Protein AF-A0A938QRJ6-F1 (afdb_monomer_lite)

Radius of gyration: 15.46 Å; chains: 1; bounding box: 33×39×30 Å

Structure (mmCIF, N/CA/C/O backbone):
data_AF-A0A938QRJ6-F1
#
_entry.id   AF-A0A938QRJ6-F1
#
loop_
_atom_site.group_PDB
_atom_site.id
_atom_site.type_symbol
_atom_site.label_atom_id
_atom_site.label_alt_id
_atom_site.label_comp_id
_atom_site.label_asym_id
_atom_site.label_entity_id
_atom_site.label_seq_id
_atom_site.pdbx_PDB_ins_code
_atom_site.Cartn_x
_atom_site.Cartn_y
_atom_site.Cartn_z
_atom_site.occupancy
_atom_site.B_iso_or_equiv
_atom_site.auth_seq_id
_atom_site.auth_comp_id
_atom_site.auth_asym_id
_atom_site.auth_atom_id
_atom_site.pdbx_PDB_model_num
ATOM 1 N N . MET A 1 1 ? -15.909 13.530 4.028 1.00 59.59 1 MET A N 1
ATOM 2 C CA . MET A 1 1 ? -15.372 12.147 3.968 1.00 59.59 1 MET A CA 1
ATOM 3 C C . MET A 1 1 ? -14.924 11.546 5.306 1.00 59.59 1 MET A C 1
ATOM 5 O O . MET A 1 1 ? -15.149 10.358 5.487 1.00 59.59 1 MET A O 1
ATOM 9 N N . LYS A 1 2 ? -14.351 12.301 6.263 1.00 68.06 2 LYS A N 1
ATOM 10 C CA . LYS A 1 2 ? -13.821 11.722 7.524 1.00 68.06 2 LYS A CA 1
ATOM 11 C C . LYS A 1 2 ? -14.842 10.917 8.352 1.00 68.06 2 LYS A C 1
ATOM 13 O O . LYS A 1 2 ? -14.496 9.865 8.871 1.00 68.06 2 LYS A O 1
ATOM 18 N N . ARG A 1 3 ? -16.102 11.373 8.438 1.00 79.38 3 ARG A N 1
ATOM 19 C CA . ARG A 1 3 ? -17.154 10.702 9.230 1.00 79.38 3 ARG A CA 1
ATOM 20 C C . ARG A 1 3 ? -17.559 9.340 8.658 1.00 79.38 3 ARG A C 1
ATOM 22 O O . ARG A 1 3 ? -17.553 8.366 9.393 1.00 79.38 3 ARG A O 1
ATOM 29 N N . ALA A 1 4 ? -17.837 9.259 7.355 1.00 86.75 4 ALA A N 1
ATOM 30 C CA . ALA A 1 4 ? -18.230 8.004 6.707 1.00 86.75 4 ALA A CA 1
ATOM 31 C C . ALA A 1 4 ? -17.131 6.931 6.804 1.00 86.75 4 ALA A C 1
ATOM 33 O O . ALA A 1 4 ? -17.421 5.784 7.130 1.00 86.75 4 ALA A O 1
ATOM 34 N N . PHE A 1 5 ? -15.868 7.324 6.601 1.00 86.12 5 PHE A N 1
ATOM 35 C CA . PHE A 1 5 ? -14.719 6.432 6.764 1.00 86.12 5 PHE A CA 1
ATOM 36 C C . PHE A 1 5 ? -14.573 5.942 8.212 1.00 86.12 5 PHE A C 1
ATOM 38 O O . PHE A 1 5 ? -14.490 4.742 8.443 1.00 86.12 5 PHE A O 1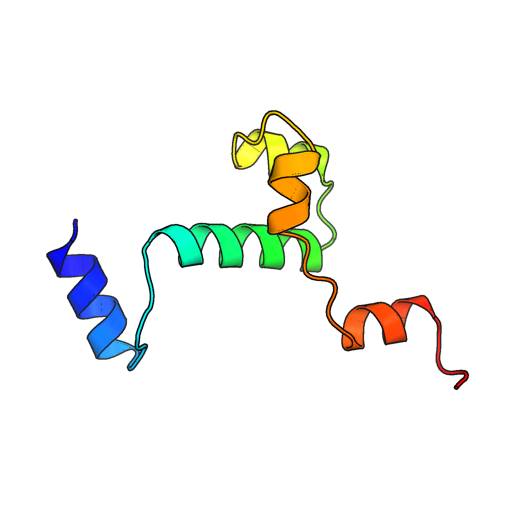
ATOM 45 N N . ALA A 1 6 ? -14.644 6.845 9.197 1.00 84.19 6 ALA A N 1
ATOM 46 C CA . ALA A 1 6 ? -14.575 6.469 10.610 1.00 84.19 6 ALA A CA 1
ATOM 47 C C . ALA A 1 6 ? -15.721 5.527 11.027 1.00 84.19 6 ALA A C 1
ATOM 49 O O . ALA A 1 6 ? -15.498 4.563 11.757 1.00 84.19 6 ALA A O 1
ATOM 50 N N . THR A 1 7 ? -16.943 5.759 10.535 1.00 89.00 7 THR A N 1
A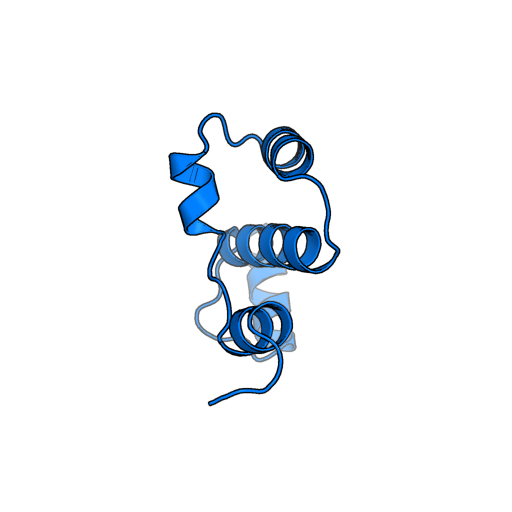TOM 51 C CA . THR A 1 7 ? -18.082 4.861 10.764 1.00 89.00 7 THR A CA 1
ATOM 52 C C . THR A 1 7 ? -17.859 3.488 10.129 1.00 89.00 7 THR A C 1
ATOM 54 O O . THR A 1 7 ? -18.173 2.481 10.760 1.00 89.00 7 THR A O 1
ATOM 57 N N . ALA A 1 8 ? -17.302 3.425 8.916 1.00 89.00 8 ALA A N 1
ATOM 58 C CA . ALA A 1 8 ? -16.966 2.162 8.262 1.00 89.00 8 ALA A CA 1
ATOM 59 C C . ALA A 1 8 ? -15.898 1.381 9.048 1.00 89.00 8 ALA A C 1
ATOM 61 O O . ALA A 1 8 ? -16.115 0.207 9.340 1.00 89.00 8 ALA A O 1
ATOM 62 N N . CYS A 1 9 ? -14.815 2.038 9.484 1.00 89.06 9 CYS A N 1
ATOM 63 C CA . CYS A 1 9 ? -13.791 1.417 10.332 1.00 89.06 9 CYS A CA 1
ATOM 64 C C . CYS A 1 9 ? -14.383 0.892 11.648 1.00 89.06 9 CYS A C 1
ATOM 66 O O . CYS A 1 9 ? -14.105 -0.240 12.036 1.00 89.06 9 CYS A O 1
ATOM 68 N N . LYS A 1 10 ? -15.269 1.671 12.294 1.00 89.12 10 LYS A N 1
ATOM 69 C CA . LYS A 1 10 ? -15.961 1.254 13.525 1.00 89.12 10 LYS A CA 1
ATOM 70 C C . LYS A 1 10 ? -16.844 0.024 13.304 1.00 89.12 10 LYS A C 1
ATOM 72 O O . LYS A 1 10 ? -16.852 -0.867 14.143 1.00 89.12 10 LYS A O 1
ATOM 77 N N . ARG A 1 11 ? -17.577 -0.038 12.187 1.00 92.94 11 ARG A N 1
ATOM 78 C CA . ARG A 1 11 ? -18.425 -1.191 11.825 1.00 92.94 11 ARG A CA 1
ATOM 79 C C . ARG A 1 11 ? -17.611 -2.446 11.517 1.00 92.94 11 ARG A C 1
ATOM 81 O O . ARG A 1 11 ? -18.069 -3.539 11.814 1.00 92.94 11 ARG A O 1
ATOM 88 N N . ALA A 1 12 ? -16.431 -2.282 10.926 1.00 91.31 12 ALA A N 1
ATOM 89 C CA . ALA A 1 12 ? -15.511 -3.372 10.623 1.00 91.31 12 ALA A CA 1
ATOM 90 C C . ALA A 1 12 ? -14.615 -3.765 11.817 1.00 91.31 12 ALA A C 1
ATOM 92 O O . ALA A 1 12 ? -13.769 -4.642 11.672 1.00 91.31 12 ALA A O 1
ATOM 93 N N . SER A 1 13 ? -14.775 -3.123 12.984 1.00 92.25 13 SER A N 1
ATOM 94 C CA . SER A 1 13 ? -13.937 -3.330 14.177 1.00 92.25 13 SER A CA 1
ATOM 95 C C . SER A 1 13 ? -12.434 -3.123 13.936 1.00 92.25 13 SER A C 1
ATOM 97 O O . SER A 1 13 ? -11.601 -3.726 14.611 1.00 92.25 13 SER A O 1
ATOM 99 N N . ILE A 1 14 ? -12.074 -2.246 12.995 1.00 88.69 14 ILE A N 1
ATOM 100 C CA . ILE A 1 14 ? -10.681 -1.938 12.659 1.00 88.69 14 ILE A CA 1
ATOM 101 C C . ILE A 1 14 ? -10.216 -0.747 13.504 1.00 88.69 14 ILE A C 1
ATOM 103 O O . ILE A 1 14 ? -10.840 0.318 13.490 1.00 88.69 14 ILE A O 1
ATOM 107 N N . LYS A 1 15 ? -9.108 -0.927 14.230 1.00 86.62 15 LYS A N 1
ATOM 108 C CA . LYS A 1 15 ? -8.431 0.125 15.005 1.00 86.62 15 LYS A CA 1
ATOM 109 C C . LYS A 1 15 ? -7.218 0.652 14.234 1.00 86.62 15 LYS A C 1
ATOM 111 O O . LYS A 1 15 ? -6.644 -0.082 13.438 1.00 86.62 15 LYS A O 1
ATOM 116 N N . ASP A 1 16 ? -6.872 1.918 14.459 1.00 83.44 16 ASP A N 1
ATOM 117 C CA . ASP A 1 16 ? -5.668 2.575 13.922 1.00 83.44 16 ASP A CA 1
ATOM 118 C C . ASP A 1 16 ? -5.488 2.476 12.396 1.00 83.44 16 ASP A C 1
ATOM 120 O O . ASP A 1 16 ? -4.381 2.334 11.888 1.00 83.44 16 ASP A O 1
ATOM 124 N N . PHE A 1 17 ? -6.594 2.581 11.652 1.00 85.31 17 PHE A N 1
ATOM 125 C CA . PHE A 1 17 ? -6.602 2.518 10.191 1.00 85.31 17 PHE A CA 1
ATOM 126 C C . PHE A 1 17 ? -6.896 3.879 9.567 1.00 85.31 17 PHE A C 1
ATOM 128 O O . PHE A 1 17 ? -7.883 4.551 9.889 1.00 85.31 17 PHE A O 1
ATOM 135 N N . THR A 1 18 ? -6.037 4.277 8.639 1.00 87.44 18 THR A N 1
ATOM 136 C CA . THR A 1 18 ? -6.103 5.541 7.915 1.00 87.44 18 THR A CA 1
ATOM 137 C C . THR A 1 18 ? -6.546 5.319 6.474 1.00 87.44 18 THR A C 1
ATOM 139 O O . THR A 1 18 ? -6.472 4.227 5.918 1.00 87.44 18 THR A O 1
ATOM 142 N N . PHE A 1 19 ? -6.990 6.386 5.810 1.00 83.44 19 PHE A N 1
ATOM 143 C CA . PHE A 1 19 ? -7.377 6.292 4.401 1.00 83.44 19 PHE A CA 1
ATOM 144 C C . PHE A 1 19 ? -6.199 5.881 3.495 1.00 83.44 19 PHE A C 1
ATOM 146 O O . PHE A 1 19 ? -6.403 5.276 2.445 1.00 83.44 19 PHE A O 1
ATOM 153 N N . HIS A 1 20 ? -4.961 6.172 3.909 1.00 86.00 20 HIS A N 1
ATOM 154 C CA . HIS A 1 20 ? -3.753 5.783 3.185 1.00 86.00 20 HIS A CA 1
ATOM 155 C C . HIS A 1 20 ? -3.545 4.259 3.166 1.00 86.00 20 HIS A C 1
ATOM 157 O O . HIS A 1 20 ? -3.022 3.712 2.196 1.00 86.00 20 HIS A O 1
ATOM 163 N N . ASP A 1 21 ? -4.031 3.548 4.181 1.00 85.19 21 ASP A N 1
ATOM 164 C CA . ASP A 1 21 ? -3.883 2.096 4.279 1.00 85.19 21 ASP A CA 1
ATOM 165 C C . ASP A 1 21 ? -4.733 1.349 3.238 1.00 85.19 21 ASP A C 1
ATOM 167 O O . ASP A 1 21 ? -4.366 0.261 2.785 1.00 85.19 21 ASP A O 1
ATOM 171 N N . LEU A 1 22 ? -5.815 1.968 2.744 1.00 88.19 22 LEU A N 1
ATOM 172 C CA . LEU A 1 22 ? -6.566 1.455 1.591 1.00 88.19 22 LEU A CA 1
ATOM 173 C C . LEU A 1 22 ? -5.702 1.424 0.330 1.00 88.19 22 LEU A C 1
ATOM 175 O O . LEU A 1 22 ? -5.734 0.455 -0.427 1.00 88.19 22 LEU A O 1
ATOM 179 N N . ARG A 1 23 ? -4.895 2.468 0.117 1.00 86.88 23 ARG A N 1
ATOM 180 C CA . ARG A 1 23 ? -3.966 2.538 -1.012 1.00 86.88 23 ARG A CA 1
ATOM 181 C C . ARG A 1 23 ? -2.874 1.479 -0.884 1.00 86.88 23 ARG A C 1
ATOM 183 O O . ARG A 1 23 ? -2.554 0.834 -1.880 1.00 86.88 23 ARG A O 1
ATOM 190 N N . HIS A 1 24 ? -2.354 1.257 0.325 1.00 85.81 24 HIS A N 1
ATOM 191 C CA . HIS A 1 24 ? -1.432 0.148 0.581 1.00 85.81 24 HIS A CA 1
ATOM 192 C C . HIS A 1 24 ? -2.053 -1.206 0.246 1.00 85.81 24 HIS A C 1
ATOM 194 O O . HIS A 1 24 ? -1.447 -2.004 -0.468 1.00 85.81 24 HIS A O 1
ATOM 200 N N . THR A 1 25 ? -3.280 -1.431 0.708 1.00 88.00 25 THR A N 1
ATOM 201 C CA . THR A 1 25 ? -4.005 -2.684 0.482 1.00 88.00 25 THR A CA 1
ATOM 202 C C . THR A 1 25 ? -4.245 -2.924 -1.010 1.00 88.00 25 THR A C 1
ATOM 204 O O . THR A 1 25 ? -3.974 -4.015 -1.506 1.00 88.00 25 THR A O 1
ATOM 207 N N . ALA A 1 26 ? -4.677 -1.899 -1.752 1.00 89.31 26 ALA A N 1
ATOM 208 C CA . ALA A 1 26 ? -4.908 -1.996 -3.192 1.00 89.31 26 ALA A CA 1
ATOM 209 C C . ALA A 1 26 ? -3.629 -2.348 -3.968 1.00 89.31 26 ALA A C 1
ATOM 211 O O . ALA A 1 26 ? -3.634 -3.278 -4.773 1.00 89.31 26 ALA A O 1
ATOM 212 N N . VAL A 1 27 ? -2.517 -1.658 -3.685 1.00 88.00 27 VAL A N 1
ATOM 213 C CA . VAL A 1 27 ? -1.225 -1.925 -4.337 1.00 88.00 27 VAL A CA 1
ATOM 214 C C . VAL A 1 27 ? -0.735 -3.343 -4.048 1.00 88.00 27 VAL A C 1
ATOM 216 O O . VAL A 1 27 ? -0.306 -4.040 -4.968 1.00 88.00 27 VAL A O 1
ATOM 219 N N . ASN A 1 28 ? -0.820 -3.787 -2.792 1.00 86.00 28 ASN A N 1
ATOM 220 C CA . ASN A 1 28 ? -0.395 -5.131 -2.414 1.00 86.00 28 ASN A CA 1
ATOM 221 C C . ASN A 1 28 ? -1.265 -6.211 -3.076 1.00 86.00 28 ASN A C 1
ATOM 223 O O . ASN A 1 28 ? -0.733 -7.198 -3.575 1.00 86.00 28 ASN A O 1
ATOM 227 N N . ASN A 1 29 ? -2.583 -6.007 -3.153 1.00 87.50 29 ASN A N 1
ATOM 228 C CA . ASN A 1 29 ? -3.486 -6.934 -3.837 1.00 87.50 29 ASN A CA 1
ATOM 229 C C . ASN A 1 29 ? -3.181 -7.034 -5.335 1.00 87.50 29 ASN A C 1
ATOM 231 O O . ASN A 1 29 ? -3.153 -8.136 -5.875 1.00 87.50 29 ASN A O 1
ATOM 235 N N . TRP A 1 30 ? -2.901 -5.915 -6.008 1.00 88.38 30 TRP A N 1
ATOM 236 C CA . TRP A 1 30 ? -2.539 -5.954 -7.426 1.00 88.38 30 TRP A CA 1
ATOM 237 C C . TRP A 1 30 ? -1.199 -6.643 -7.673 1.00 88.38 30 TRP A C 1
ATOM 239 O O . TRP A 1 30 ? -1.061 -7.400 -8.631 1.00 88.38 30 TRP A O 1
ATOM 249 N N . ARG A 1 31 ? -0.230 -6.443 -6.778 1.00 85.44 31 ARG A N 1
ATOM 250 C CA . ARG A 1 31 ? 1.033 -7.179 -6.821 1.00 85.44 31 ARG A CA 1
ATOM 251 C C . ARG A 1 31 ? 0.816 -8.685 -6.657 1.00 85.44 31 ARG A C 1
ATOM 253 O O . ARG A 1 31 ? 1.381 -9.459 -7.419 1.00 85.44 31 ARG A O 1
ATOM 260 N N . LEU A 1 32 ? -0.012 -9.091 -5.693 1.00 82.56 32 LEU A N 1
ATOM 261 C CA . LEU A 1 32 ? -0.343 -10.499 -5.437 1.00 82.56 32 LEU A CA 1
ATOM 262 C C . LEU A 1 32 ? -1.050 -11.168 -6.618 1.00 82.56 32 LEU A C 1
ATOM 264 O O . LEU A 1 32 ? -0.870 -12.357 -6.847 1.00 82.56 32 LEU A O 1
ATOM 268 N N . GLN A 1 33 ? -1.833 -10.406 -7.380 1.00 86.88 33 GLN A N 1
ATOM 269 C CA . GLN A 1 33 ? -2.459 -10.868 -8.620 1.00 86.88 33 GLN A CA 1
ATOM 270 C C . GLN A 1 33 ? -1.474 -10.977 -9.798 1.00 86.88 33 GLN A C 1
ATOM 272 O O . GLN A 1 33 ? -1.874 -11.410 -10.875 1.00 86.88 33 GLN A O 1
ATOM 277 N N . GLY A 1 34 ? -0.208 -10.587 -9.618 1.00 82.94 34 GLY A N 1
ATOM 278 C CA . GLY A 1 34 ? 0.818 -10.659 -10.657 1.00 82.94 34 GLY A CA 1
ATOM 279 C C . GLY A 1 34 ? 0.733 -9.546 -11.703 1.00 82.94 34 GLY A C 1
ATOM 280 O O . GLY A 1 34 ? 1.282 -9.698 -12.792 1.00 82.94 34 GLY A O 1
ATOM 281 N N . HIS A 1 35 ? 0.052 -8.430 -11.410 1.00 85.31 35 HIS A N 1
ATOM 282 C CA . HIS A 1 35 ? 0.036 -7.287 -12.329 1.00 85.31 35 HIS A CA 1
ATOM 283 C C . HIS A 1 35 ? 1.425 -6.661 -12.451 1.00 85.31 35 HIS A C 1
ATOM 285 O O . HIS A 1 35 ? 2.187 -6.588 -11.487 1.00 85.31 35 HIS A O 1
ATOM 291 N N . ASP A 1 36 ? 1.722 -6.144 -13.642 1.00 87.12 36 ASP A N 1
ATOM 292 C CA . ASP A 1 36 ? 2.982 -5.460 -13.913 1.00 87.12 36 ASP A CA 1
ATOM 293 C C . ASP A 1 36 ? 3.170 -4.218 -13.021 1.00 87.12 36 ASP A C 1
ATOM 295 O O . ASP A 1 36 ? 2.274 -3.379 -12.860 1.00 87.12 36 ASP A O 1
ATOM 299 N N . TYR A 1 37 ? 4.378 -4.077 -12.475 1.00 85.38 37 TYR A N 1
ATOM 300 C CA . TYR A 1 37 ? 4.741 -3.004 -11.559 1.00 85.38 37 TYR A CA 1
ATOM 301 C C . TYR A 1 37 ? 4.594 -1.621 -12.196 1.00 85.38 37 TYR A C 1
ATOM 303 O O . TYR A 1 37 ? 4.126 -0.696 -11.530 1.00 85.38 37 TYR A O 1
ATOM 311 N N . PHE A 1 38 ? 4.924 -1.465 -13.482 1.00 86.81 38 PHE A N 1
ATOM 312 C CA . PHE A 1 38 ? 4.795 -0.173 -14.161 1.00 86.81 38 PHE A CA 1
ATOM 313 C C . PHE A 1 38 ? 3.332 0.237 -14.328 1.00 86.81 38 PHE A C 1
ATOM 315 O O . PHE A 1 38 ? 2.992 1.403 -14.113 1.00 86.81 38 PHE A O 1
ATOM 322 N N . ARG A 1 39 ? 2.443 -0.722 -14.615 1.00 88.31 39 ARG A N 1
ATOM 323 C CA . ARG A 1 39 ? 0.992 -0.481 -14.664 1.00 88.31 39 ARG A CA 1
ATOM 324 C C . ARG A 1 39 ? 0.438 -0.068 -13.307 1.00 88.31 39 ARG A C 1
ATOM 326 O O . ARG A 1 39 ? -0.296 0.915 -13.225 1.00 88.31 39 ARG A O 1
ATOM 333 N N . ILE A 1 40 ? 0.830 -0.764 -12.239 1.00 88.00 40 ILE A N 1
ATOM 334 C CA . ILE A 1 40 ? 0.421 -0.403 -10.877 1.00 88.00 40 ILE A CA 1
ATOM 335 C C . ILE A 1 40 ? 0.921 1.003 -10.522 1.00 88.00 40 ILE A C 1
ATOM 337 O O . ILE A 1 40 ? 0.173 1.809 -9.965 1.00 88.00 40 ILE A O 1
ATOM 341 N N . MET A 1 41 ? 2.174 1.327 -10.843 1.00 88.88 41 MET A N 1
ATOM 342 C CA . MET A 1 41 ? 2.753 2.645 -10.581 1.00 88.88 41 MET A CA 1
ATOM 343 C C . MET A 1 41 ? 2.037 3.758 -11.347 1.00 88.88 41 MET A C 1
ATOM 345 O O . MET A 1 41 ? 1.739 4.789 -10.745 1.00 88.88 41 MET A O 1
ATOM 349 N N . ALA A 1 42 ? 1.699 3.539 -12.619 1.00 88.94 42 ALA A N 1
ATOM 350 C CA . ALA A 1 42 ? 0.917 4.480 -13.416 1.00 88.94 42 ALA A CA 1
ATOM 351 C C . ALA A 1 42 ? -0.491 4.682 -12.832 1.00 88.94 42 ALA A C 1
ATOM 353 O O . ALA A 1 42 ? -0.908 5.819 -12.629 1.00 88.94 42 ALA A O 1
ATOM 354 N N . ALA A 1 43 ? -1.183 3.594 -12.474 1.00 88.19 43 ALA A N 1
ATOM 355 C CA . ALA A 1 43 ? -2.526 3.645 -11.891 1.00 88.19 43 ALA A CA 1
ATOM 356 C C . ALA A 1 43 ? -2.548 4.339 -10.522 1.00 88.19 43 ALA A C 1
ATOM 358 O O . ALA A 1 43 ? -3.492 5.044 -10.174 1.00 88.19 43 ALA A O 1
ATOM 359 N N . THR A 1 44 ?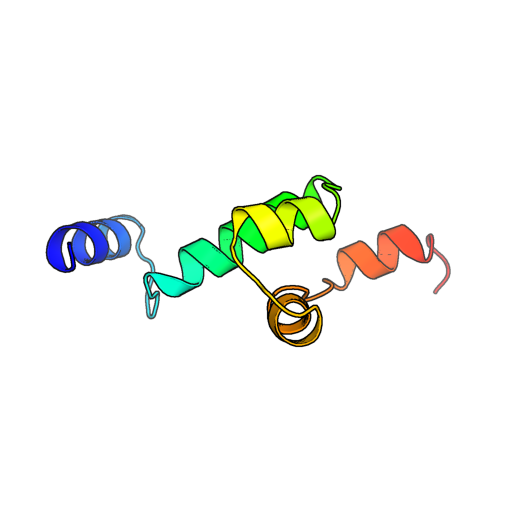 -1.496 4.148 -9.729 1.00 86.31 44 THR A N 1
ATOM 360 C CA . THR A 1 44 ? -1.386 4.780 -8.415 1.00 86.31 44 THR A CA 1
ATOM 361 C C . THR A 1 44 ? -0.801 6.192 -8.484 1.00 86.31 44 THR A C 1
ATOM 363 O O . THR A 1 44 ? -1.063 6.990 -7.587 1.00 86.31 44 THR A O 1
ATOM 366 N N . GLY A 1 45 ? 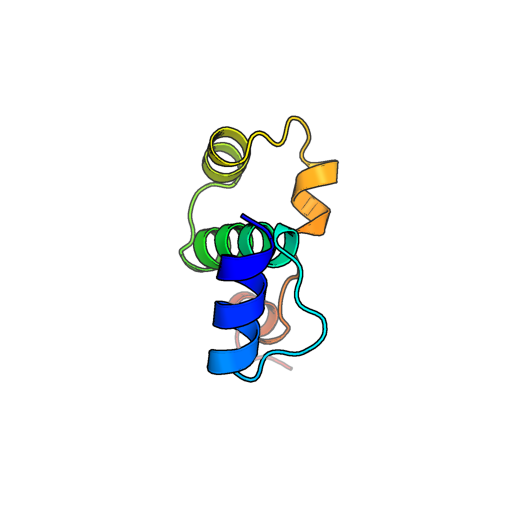-0.059 6.554 -9.528 1.00 87.50 45 GLY A N 1
ATOM 367 C CA . GLY A 1 45 ? 0.630 7.844 -9.643 1.00 87.50 45 GLY A CA 1
ATOM 368 C C . GLY A 1 45 ? 1.994 7.880 -8.943 1.00 87.50 45 GLY A C 1
ATOM 369 O O . GLY A 1 45 ? 2.462 8.944 -8.535 1.00 87.50 45 GLY A O 1
ATOM 370 N N . HIS A 1 46 ? 2.645 6.728 -8.762 1.00 86.62 46 HIS A N 1
ATOM 371 C CA . HIS A 1 46 ? 4.015 6.668 -8.254 1.00 86.62 46 HIS A CA 1
ATOM 372 C C . HIS A 1 46 ? 5.009 7.005 -9.369 1.00 86.62 46 HIS A C 1
ATOM 374 O O . HIS A 1 46 ? 5.154 6.255 -10.328 1.00 86.62 46 HIS A O 1
ATOM 380 N N . LYS A 1 47 ? 5.735 8.118 -9.218 1.00 83.19 47 LYS A N 1
ATOM 381 C CA . LYS A 1 47 ? 6.731 8.568 -10.208 1.00 83.19 47 LYS A CA 1
ATOM 382 C C . LYS A 1 47 ? 8.037 7.775 -10.172 1.00 83.19 47 LYS A C 1
ATOM 384 O O . LYS A 1 47 ? 8.731 7.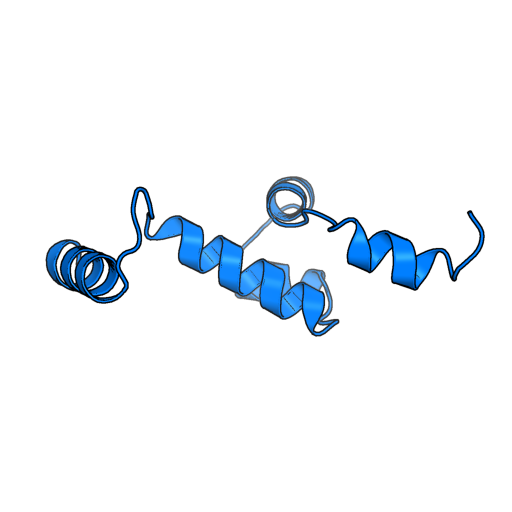699 -11.177 1.00 83.19 47 LYS A O 1
ATOM 389 N N . THR A 1 48 ? 8.398 7.215 -9.018 1.00 83.81 48 THR A N 1
ATOM 390 C CA . THR A 1 48 ? 9.671 6.509 -8.835 1.00 83.81 48 THR A CA 1
ATOM 391 C C . THR A 1 48 ? 9.469 5.151 -8.183 1.00 83.81 48 THR A C 1
ATOM 393 O O . THR A 1 48 ? 8.624 4.971 -7.301 1.00 83.81 48 THR A O 1
ATOM 396 N N . MET A 1 49 ? 10.304 4.192 -8.589 1.00 80.88 49 MET A N 1
ATOM 397 C CA . MET A 1 49 ? 10.295 2.841 -8.030 1.00 80.88 49 MET A CA 1
ATOM 398 C C . MET A 1 49 ? 10.654 2.846 -6.536 1.00 80.88 49 MET A C 1
ATOM 400 O O . MET A 1 49 ? 10.178 2.014 -5.773 1.00 80.88 49 MET A O 1
ATOM 404 N N . THR A 1 50 ? 11.440 3.823 -6.080 1.00 82.19 50 THR A N 1
ATOM 405 C CA . THR A 1 50 ? 11.786 3.998 -4.662 1.00 82.19 50 THR A CA 1
ATOM 406 C C . THR A 1 50 ? 10.554 4.233 -3.788 1.00 82.19 50 THR A C 1
ATOM 408 O O . THR A 1 50 ? 10.472 3.689 -2.689 1.00 82.19 50 THR A O 1
ATOM 411 N N . VAL A 1 51 ? 9.571 5.000 -4.274 1.00 79.81 51 VAL A N 1
ATOM 412 C CA . VAL A 1 51 ? 8.301 5.195 -3.557 1.00 79.81 51 VAL A CA 1
ATOM 413 C C . VAL A 1 51 ? 7.475 3.913 -3.598 1.00 79.81 51 VAL A C 1
ATOM 415 O O . VAL A 1 51 ? 6.922 3.518 -2.575 1.00 79.81 51 VAL A O 1
ATOM 418 N N . PHE A 1 52 ? 7.456 3.225 -4.742 1.00 81.56 52 PHE A N 1
ATOM 419 C CA . PHE A 1 52 ? 6.739 1.962 -4.904 1.00 81.56 52 PHE A CA 1
ATOM 420 C C . PHE A 1 52 ? 7.266 0.847 -3.985 1.00 81.56 52 PHE A C 1
ATOM 422 O O . PHE A 1 52 ? 6.479 0.106 -3.404 1.00 81.56 52 PHE A O 1
ATOM 429 N N . LYS A 1 53 ? 8.585 0.769 -3.763 1.00 79.62 53 LYS A N 1
ATOM 430 C CA . LYS A 1 53 ? 9.208 -0.219 -2.863 1.00 79.62 53 LYS A CA 1
ATOM 431 C C . LYS A 1 53 ? 8.644 -0.188 -1.438 1.00 79.62 53 LYS A C 1
ATOM 433 O O . LYS A 1 53 ? 8.601 -1.232 -0.801 1.00 79.62 53 LYS A O 1
ATOM 438 N N . ARG A 1 54 ? 8.138 0.957 -0.959 1.00 74.94 54 ARG A N 1
ATOM 439 C CA . ARG A 1 54 ? 7.472 1.068 0.357 1.00 74.94 54 ARG A CA 1
ATOM 440 C C . ARG A 1 54 ? 6.166 0.273 0.450 1.00 74.94 54 ARG A C 1
ATOM 442 O O . ARG A 1 54 ? 5.695 0.005 1.546 1.00 74.94 54 ARG A O 1
ATOM 449 N N . TYR A 1 55 ? 5.585 -0.085 -0.691 1.00 73.00 55 TYR A N 1
ATOM 450 C CA . TYR A 1 55 ? 4.365 -0.881 -0.800 1.00 73.00 55 TYR A CA 1
ATOM 451 C C . TYR A 1 55 ? 4.653 -2.356 -1.109 1.00 73.00 55 TYR A C 1
ATOM 453 O O . TYR A 1 55 ? 3.742 -3.179 -1.064 1.00 73.00 55 TYR A O 1
ATOM 461 N N . ASN A 1 56 ? 5.907 -2.698 -1.426 1.00 69.50 56 ASN A N 1
ATOM 462 C CA . ASN A 1 56 ? 6.328 -4.050 -1.765 1.00 69.50 56 ASN A CA 1
ATOM 463 C C . ASN A 1 56 ? 6.893 -4.770 -0.533 1.00 69.50 56 ASN A C 1
ATOM 465 O O . ASN A 1 56 ? 8.090 -5.048 -0.447 1.00 69.50 56 ASN A O 1
ATOM 469 N N . THR A 1 57 ? 6.035 -5.046 0.449 1.00 70.06 57 THR A N 1
ATOM 470 C CA . THR A 1 57 ? 6.395 -5.937 1.556 1.00 70.06 57 THR A CA 1
ATOM 471 C C . THR A 1 57 ? 6.235 -7.375 1.078 1.00 70.06 57 THR A C 1
ATOM 473 O O . THR A 1 57 ? 5.126 -7.907 1.051 1.00 70.06 57 THR A O 1
ATOM 476 N N . VAL A 1 58 ? 7.346 -7.990 0.669 1.00 66.25 58 VAL A N 1
ATOM 477 C CA . VAL A 1 58 ? 7.384 -9.411 0.305 1.00 66.25 58 VAL A CA 1
ATOM 478 C C . VAL A 1 58 ? 7.070 -10.226 1.554 1.00 66.25 58 VAL A C 1
ATOM 480 O O . VAL A 1 58 ? 7.778 -10.134 2.561 1.00 66.25 58 VAL A O 1
ATOM 483 N N . ARG A 1 59 ? 5.984 -10.996 1.512 1.00 68.19 59 ARG A N 1
ATOM 484 C CA . ARG A 1 59 ? 5.599 -11.860 2.629 1.00 68.19 59 ARG A CA 1
ATOM 485 C C . ARG A 1 59 ? 6.430 -13.146 2.602 1.00 68.19 59 ARG A C 1
ATOM 487 O O . ARG A 1 59 ? 6.850 -13.600 1.538 1.00 68.19 59 ARG A O 1
ATOM 494 N N . LYS A 1 60 ? 6.679 -13.749 3.771 1.00 65.06 60 LYS A N 1
ATOM 495 C CA . LYS A 1 60 ? 7.500 -14.973 3.887 1.00 65.06 60 LYS A CA 1
ATOM 496 C C . LYS A 1 60 ? 6.934 -16.124 3.051 1.00 65.06 60 LYS A C 1
ATOM 498 O O . LYS A 1 60 ? 7.688 -16.946 2.544 1.00 65.06 60 LYS A O 1
ATOM 503 N N . GLU A 1 61 ? 5.619 -16.155 2.883 1.00 66.88 61 GLU A N 1
ATOM 504 C CA . GLU A 1 61 ? 4.892 -17.145 2.093 1.00 66.88 61 GLU A CA 1
ATOM 505 C C . GLU A 1 61 ? 5.189 -17.007 0.592 1.00 66.88 61 GLU A C 1
ATOM 507 O O . GLU A 1 61 ? 5.340 -18.007 -0.102 1.00 66.88 61 GLU A O 1
ATOM 512 N N . GLU A 1 62 ? 5.351 -15.779 0.097 1.00 67.38 62 GLU A N 1
ATOM 513 C CA . GLU A 1 62 ? 5.706 -15.520 -1.305 1.00 67.38 62 GLU A CA 1
ATOM 514 C C . GLU A 1 62 ? 7.155 -15.894 -1.591 1.00 67.38 62 GLU A C 1
ATOM 516 O O . GLU A 1 62 ? 7.463 -16.454 -2.641 1.00 67.38 62 GLU A O 1
ATOM 521 N N . LEU A 1 63 ? 8.041 -15.626 -0.629 1.00 67.31 63 LEU A N 1
ATOM 522 C CA . LEU A 1 63 ? 9.430 -16.056 -0.716 1.00 67.31 63 LEU A CA 1
ATOM 523 C C . LEU A 1 63 ? 9.526 -17.589 -0.726 1.00 67.31 63 LEU A C 1
ATOM 525 O O . LEU A 1 63 ? 10.276 -18.140 -1.523 1.00 67.31 63 LEU A O 1
ATOM 529 N N . LYS A 1 64 ? 8.725 -18.285 0.092 1.00 69.19 64 LYS A N 1
ATOM 530 C CA . LYS A 1 64 ? 8.643 -19.755 0.073 1.00 69.19 64 LYS A CA 1
ATOM 531 C C . LYS A 1 64 ? 8.165 -20.303 -1.273 1.00 69.19 64 LYS A C 1
ATOM 533 O O . LYS A 1 64 ? 8.749 -21.264 -1.762 1.00 69.19 64 LYS A O 1
ATOM 538 N N . ALA A 1 65 ? 7.149 -19.688 -1.880 1.00 68.00 65 ALA A N 1
ATOM 539 C CA . ALA A 1 65 ? 6.642 -20.105 -3.189 1.00 68.00 65 ALA A CA 1
ATOM 540 C C . ALA A 1 65 ? 7.676 -19.918 -4.316 1.00 68.00 65 ALA A C 1
ATOM 542 O O . ALA A 1 65 ? 7.737 -20.735 -5.229 1.00 68.00 65 ALA A O 1
ATOM 543 N N . LEU A 1 66 ? 8.504 -18.870 -4.240 1.00 66.62 66 LEU A N 1
ATOM 544 C CA . LEU A 1 66 ? 9.574 -18.598 -5.208 1.00 66.62 66 LEU A CA 1
ATOM 545 C C . LEU A 1 66 ? 10.805 -19.492 -5.026 1.00 66.62 66 LEU A C 1
ATOM 547 O O . LEU A 1 66 ? 11.421 -19.878 -6.013 1.00 66.62 66 LEU A O 1
ATOM 551 N N . VAL A 1 67 ? 11.185 -19.787 -3.780 1.00 72.88 67 VAL A N 1
ATOM 552 C CA . VAL A 1 67 ? 12.391 -20.578 -3.485 1.00 72.88 67 VAL A CA 1
ATOM 553 C C . VAL A 1 67 ? 12.144 -22.078 -3.675 1.00 72.88 67 VAL A C 1
ATOM 555 O O . VAL A 1 67 ? 13.107 -22.796 -3.914 1.00 72.88 67 VAL A O 1
ATOM 558 N N . GLY A 1 68 ? 10.880 -22.528 -3.656 1.00 55.28 68 GLY A N 1
ATOM 559 C CA . GLY A 1 68 ? 10.483 -23.921 -3.873 1.00 55.28 68 GLY A CA 1
ATOM 560 C C . GLY A 1 68 ? 11.018 -24.828 -2.767 1.00 55.28 68 GLY A C 1
ATOM 561 O O . GLY A 1 68 ? 12.204 -25.114 -2.749 1.00 55.28 68 GLY A O 1
ATOM 562 N N . GLU A 1 69 ? 10.153 -25.237 -1.831 1.00 51.28 69 GLU A N 1
ATOM 563 C CA . GLU A 1 69 ? 10.401 -26.227 -0.759 1.00 51.28 69 GLU A CA 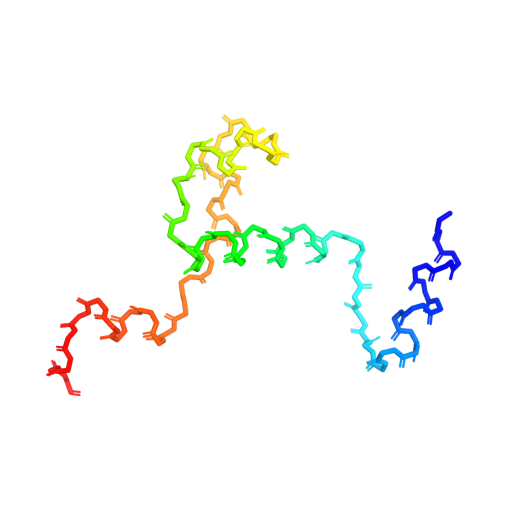1
ATOM 564 C C . GLU A 1 69 ? 11.798 -26.882 -0.754 1.00 51.28 69 GLU A C 1
ATOM 566 O O . GLU A 1 69 ? 11.978 -27.996 -1.237 1.00 51.28 69 GLU A O 1
ATOM 571 N N . LYS A 1 70 ? 12.798 -26.182 -0.208 1.00 44.81 70 LYS A N 1
ATOM 572 C CA . LYS A 1 70 ? 14.092 -26.744 0.200 1.00 44.81 70 LYS A CA 1
ATOM 573 C C . LYS A 1 70 ? 14.793 -25.801 1.179 1.00 44.81 70 LYS A C 1
ATOM 575 O O . LYS A 1 70 ? 15.820 -25.218 0.853 1.00 44.81 70 LYS A O 1
ATOM 580 N N . ILE A 1 71 ? 14.216 -25.647 2.373 1.00 44.47 71 ILE A N 1
ATOM 581 C CA . ILE A 1 71 ? 14.957 -25.546 3.646 1.00 44.47 71 ILE A CA 1
ATOM 582 C C . ILE A 1 71 ? 14.129 -26.265 4.704 1.00 44.47 71 ILE A C 1
ATOM 584 O O . ILE A 1 71 ? 12.954 -25.866 4.875 1.00 44.47 71 ILE A O 1
#

pLDDT: mean 80.12, std 11.12, range [44.47, 92.94]

Sequence (71 aa):
MKRAFATACKRASIKDFTFHDLRHTAVNNWRLQGHDYFRIMAATGHKTMTVFKRYNTVRKEELKALVGEKI

Secondary structure (DSSP, 8-state):
-HHHHHHHHHHTT--S--HHHHHHHHHHHHHHTT--HHHHHHHHT--SHHHHHTT----HHHHHHHH-S--

Foldseek 3Di:
DVVVVVVVCVVVVHPPDDPVVVLLVVLLVCVVVVDDPVVSCVVSVPPDVVVVVVSPPQDPVNVCVVVDPDD